Protein AF-A0A135L4U4-F1 (afdb_monomer)

Secondary structure (DSSP, 8-state):
-HHHHHHHHHHHHHHHHHHHHHHHT--EEETTTTEEESS-SSBGGGS-S-EEEEEEESSS-S----B--HHHHHHHHHHHHHS-EEEETTT-GGG-PPEEEEEEEEE-TT-TTT-EEEEEEEEESTT--EEEEEEEEEETTEEEEEEEEEEPPHHHHHHHHHHHHHTT--

Organism: NCBI:txid1413211

Solvent-accessible surface area (backbone atoms only — not comparable to full-atom values): 9550 Å² total; per-residue (Å²): 111,66,70,62,54,53,52,52,53,50,52,55,48,50,51,52,52,50,50,50,54,53,60,71,58,51,38,3,42,30,78,64,75,75,39,81,31,85,64,39,90,45,49,32,80,58,69,44,94,41,50,29,33,29,64,44,49,73,88,55,89,86,80,52,64,74,43,75,46,62,66,59,56,49,47,52,29,52,43,53,70,72,22,53,76,78,42,45,52,89,84,38,62,92,74,70,62,73,58,51,28,37,37,42,32,34,20,20,62,90,38,80,92,68,47,40,83,73,38,44,44,31,34,40,60,99,79,53,54,34,32,39,36,56,49,53,44,78,56,96,87,42,82,46,78,45,39,36,33,28,29,49,39,73,69,52,46,48,52,52,50,54,62,55,53,56,74,73,74,121

Sequence (170 aa):
MFKKFIMLLLIVLVIFIGKEIYNYKTYFFNPFLFEQDHVTYLPYTAYKKTMGYTLTDYITPDDSEILTNRNEIKLMYKELKKGEVLGNSLDNPSLLAKPKGYITIYSDIDNKKGMSIVSRIMWYGENYDYVKVSGEFERKGEKISGYLYIRMTPEIKEFFSLKFNQNYKE

Radius of gyration: 20.81 Å; Cα contacts (8 Å, |Δi|>4): 272; chains: 1; bounding box: 36×43×75 Å

Mean predicted aligned error: 12.4 Å

pLDDT: mean 70.84, std 13.33, range [40.03, 91.44]

Structure (mmCIF, N/CA/C/O backbone):
data_AF-A0A135L4U4-F1
#
_entry.id   AF-A0A135L4U4-F1
#
loop_
_atom_site.group_PDB
_atom_site.id
_atom_site.type_symbol
_atom_site.label_atom_id
_atom_site.label_alt_id
_atom_site.label_comp_id
_atom_site.label_asym_id
_atom_site.label_entity_id
_atom_site.label_seq_id
_atom_site.pdbx_PDB_ins_code
_atom_site.Cartn_x
_atom_site.Cartn_y
_atom_site.Cartn_z
_atom_site.occupancy
_atom_site.B_iso_or_equiv
_atom_site.auth_seq_id
_atom_site.auth_comp_id
_atom_site.auth_asym_id
_atom_site.auth_atom_id
_atom_site.pdbx_PDB_model_num
ATOM 1 N N . MET A 1 1 ? -13.700 22.425 52.397 1.00 69.06 1 MET A N 1
ATOM 2 C CA . MET A 1 1 ? -12.538 22.241 51.493 1.00 69.06 1 MET A CA 1
ATOM 3 C C . MET A 1 1 ? -12.588 20.930 50.713 1.00 69.06 1 MET A C 1
ATOM 5 O O . MET A 1 1 ? -12.453 20.978 49.500 1.00 69.06 1 MET A O 1
ATOM 9 N N . PHE A 1 2 ? -12.883 19.797 51.356 1.00 77.56 2 PHE A N 1
ATOM 10 C CA . PHE A 1 2 ? -12.913 18.464 50.731 1.00 77.56 2 PHE A CA 1
ATOM 11 C C . PHE A 1 2 ? -13.748 18.355 49.435 1.00 77.56 2 PHE A C 1
ATOM 13 O O . PHE A 1 2 ? -13.251 17.877 48.422 1.00 77.56 2 PHE A O 1
ATOM 20 N N . LYS A 1 3 ? -14.972 18.908 49.406 1.00 77.06 3 LYS A N 1
ATOM 21 C CA . LYS A 1 3 ? -15.830 18.911 48.200 1.00 77.06 3 LYS A CA 1
ATOM 22 C C . LYS A 1 3 ? -15.209 19.637 46.995 1.00 77.06 3 LYS A C 1
ATOM 24 O O . LYS A 1 3 ? -15.362 19.183 45.869 1.00 77.06 3 LYS A O 1
ATOM 29 N N . LYS A 1 4 ? -14.487 20.742 47.226 1.00 81.88 4 LYS A N 1
ATOM 30 C CA . LYS A 1 4 ? -13.808 21.495 46.155 1.00 81.88 4 LYS A CA 1
ATOM 31 C C . LYS A 1 4 ? -12.607 20.720 45.606 1.00 81.88 4 LYS A C 1
ATOM 33 O O . LYS A 1 4 ? -12.364 20.752 44.408 1.00 81.88 4 LYS A O 1
ATOM 38 N N . PHE A 1 5 ? -11.905 19.992 46.475 1.00 89.06 5 PHE A N 1
ATOM 39 C CA . PHE A 1 5 ? -10.770 19.156 46.091 1.00 89.06 5 PHE A CA 1
ATOM 40 C C . PHE A 1 5 ? -11.211 17.947 45.253 1.00 89.06 5 PHE A C 1
ATOM 42 O O . PHE A 1 5 ? -10.630 17.682 44.207 1.00 89.06 5 PHE A O 1
ATOM 49 N N . ILE A 1 6 ? -12.302 17.280 45.649 1.00 88.50 6 ILE A N 1
ATOM 50 C CA . ILE A 1 6 ? -12.902 16.180 44.874 1.00 88.50 6 ILE A CA 1
ATOM 51 C C . ILE A 1 6 ? -13.353 16.657 43.489 1.00 88.50 6 ILE A C 1
ATOM 53 O O . ILE A 1 6 ? -13.099 15.986 42.494 1.00 88.50 6 ILE A O 1
ATOM 57 N N . MET A 1 7 ? -13.985 17.832 43.412 1.00 91.31 7 MET A N 1
ATOM 58 C CA . MET A 1 7 ? -14.436 18.399 42.140 1.00 91.31 7 MET A CA 1
ATOM 59 C C . MET A 1 7 ? -13.263 18.712 41.199 1.00 91.31 7 MET A C 1
ATOM 61 O O . MET A 1 7 ? -13.336 18.412 40.012 1.00 91.31 7 MET A O 1
ATOM 65 N N . LEU A 1 8 ? -12.163 19.259 41.728 1.00 90.75 8 LEU A N 1
ATOM 66 C CA . LEU A 1 8 ? -10.943 19.509 40.954 1.00 90.75 8 LEU A CA 1
ATOM 67 C C . LEU A 1 8 ? -10.340 18.201 40.417 1.00 90.75 8 LEU A C 1
ATOM 69 O O . LEU A 1 8 ? -9.960 18.124 39.251 1.00 90.75 8 LEU A O 1
ATOM 73 N N . LEU A 1 9 ? -10.292 17.165 41.256 1.00 89.25 9 LEU A N 1
ATOM 74 C CA . LEU A 1 9 ? -9.720 15.867 40.904 1.00 89.25 9 LEU A CA 1
ATOM 75 C C . LEU A 1 9 ? -10.536 15.170 39.803 1.00 89.25 9 LEU A C 1
ATOM 77 O O . LEU A 1 9 ? -9.957 14.618 38.872 1.00 89.25 9 LEU A O 1
ATOM 81 N N . LEU A 1 10 ? -11.867 15.291 39.846 1.00 89.75 10 LEU A N 1
ATOM 82 C CA . LEU A 1 10 ? -12.771 14.842 38.780 1.00 89.75 10 LEU A CA 1
ATOM 83 C C . LEU A 1 10 ? -12.518 15.560 37.449 1.00 89.75 10 LEU A C 1
ATOM 85 O O . LEU A 1 10 ? -12.466 14.905 36.413 1.00 89.75 10 LEU A O 1
ATOM 89 N N . ILE A 1 11 ? -12.322 16.882 37.464 1.00 91.44 11 ILE A N 1
ATOM 90 C CA . ILE A 1 11 ? -12.038 17.657 36.243 1.00 91.44 11 ILE A CA 1
ATOM 91 C C . ILE A 1 11 ? -10.721 17.199 35.608 1.00 91.44 11 ILE A C 1
ATOM 93 O O . ILE A 1 11 ? -10.670 16.961 34.402 1.00 91.44 11 ILE A O 1
ATOM 97 N N . VAL A 1 12 ? -9.669 17.020 36.413 1.00 89.00 12 VAL A N 1
ATOM 98 C CA . VAL A 1 12 ? -8.373 16.520 35.926 1.00 89.00 12 VAL A CA 1
ATOM 99 C C . VAL A 1 12 ? -8.514 15.114 35.343 1.00 89.00 12 VAL A C 1
ATOM 101 O O . VAL A 1 12 ? -7.970 14.850 34.272 1.00 89.00 12 VAL A O 1
ATOM 104 N N . LEU A 1 13 ? -9.289 14.239 35.992 1.00 90.12 13 LEU A N 1
ATOM 105 C CA . LEU A 1 13 ? -9.548 12.883 35.506 1.00 90.12 13 LEU A CA 1
ATOM 106 C C . LEU A 1 13 ? -10.280 12.893 34.156 1.00 90.12 13 LEU A C 1
ATOM 108 O O . LEU A 1 13 ? -9.895 12.165 33.249 1.00 90.12 13 LEU A O 1
ATOM 112 N N . VAL A 1 14 ? -11.294 13.751 33.994 1.00 88.56 14 VAL A N 1
ATOM 113 C CA . VAL A 1 14 ? -12.042 13.904 32.733 1.00 88.56 14 VAL A CA 1
ATOM 114 C C . VAL A 1 14 ? -11.150 14.446 31.618 1.00 88.56 14 VAL A C 1
ATOM 116 O O . VAL A 1 14 ? -11.250 13.976 30.490 1.00 88.56 14 VAL A O 1
ATOM 119 N N . ILE A 1 15 ? -10.247 15.386 31.914 1.00 87.94 15 ILE A N 1
ATOM 120 C CA . ILE A 1 15 ? -9.279 15.893 30.929 1.00 87.94 15 ILE A CA 1
ATOM 121 C C . ILE A 1 15 ? -8.294 14.790 30.527 1.00 87.94 15 ILE A C 1
ATOM 123 O O . ILE A 1 15 ? -8.016 14.632 29.340 1.00 87.94 15 ILE A O 1
ATOM 127 N N . PHE A 1 16 ? -7.794 14.007 31.486 1.00 82.88 16 PHE A N 1
ATOM 128 C CA . PHE A 1 16 ? -6.886 12.893 31.207 1.00 82.88 16 PHE A CA 1
ATOM 129 C C . PHE A 1 16 ? -7.568 11.801 30.383 1.00 82.88 16 PHE A C 1
ATOM 131 O O . PHE A 1 16 ? -7.058 11.430 29.334 1.00 82.88 16 PHE A O 1
ATOM 138 N N . ILE A 1 17 ? -8.752 11.347 30.799 1.00 78.56 17 ILE A N 1
ATOM 139 C CA . ILE A 1 17 ? -9.539 10.342 30.077 1.00 78.56 17 ILE A CA 1
ATOM 140 C C . ILE A 1 17 ? -9.951 10.875 28.701 1.00 78.56 17 ILE A C 1
ATOM 142 O O . ILE A 1 17 ? -9.843 10.161 27.714 1.00 78.56 17 ILE A O 1
ATOM 146 N N . GLY A 1 18 ? -10.369 12.138 28.601 1.00 69.94 18 GLY A N 1
ATOM 147 C CA . GLY A 1 18 ? -10.715 12.775 27.331 1.00 69.94 18 GLY A CA 1
ATOM 148 C C . GLY A 1 18 ? -9.526 12.865 26.373 1.00 69.94 18 GLY A C 1
ATOM 149 O O . GLY A 1 18 ? -9.679 12.585 25.186 1.00 69.94 18 GLY A O 1
ATOM 150 N N . LYS A 1 19 ? -8.333 13.191 26.886 1.00 70.38 19 LYS A N 1
ATOM 151 C CA . LYS A 1 19 ? -7.078 13.210 26.122 1.00 70.38 19 LYS A CA 1
ATOM 152 C C . LYS A 1 19 ? -6.665 11.806 25.682 1.00 70.38 19 LYS A C 1
ATOM 154 O O . LYS A 1 19 ? -6.305 11.629 24.523 1.00 70.38 19 LYS A O 1
ATOM 159 N N . GLU A 1 20 ? -6.754 10.818 26.569 1.00 62.97 20 GLU A N 1
ATOM 160 C CA . GLU A 1 20 ? -6.472 9.418 26.244 1.00 62.97 20 GLU A CA 1
ATOM 161 C C . GLU A 1 20 ? -7.461 8.877 25.206 1.00 62.97 20 GLU A C 1
ATOM 163 O O . GLU A 1 20 ? -7.029 8.310 24.215 1.00 62.97 20 GLU A O 1
ATOM 168 N N . ILE A 1 21 ? -8.768 9.138 25.332 1.00 60.88 21 ILE A N 1
ATOM 169 C CA . ILE A 1 21 ? -9.783 8.747 24.333 1.00 60.88 21 ILE A CA 1
ATOM 170 C C . ILE A 1 21 ? -9.543 9.450 22.989 1.00 60.88 21 ILE A C 1
ATOM 172 O O . ILE A 1 21 ? -9.691 8.830 21.936 1.00 60.88 21 ILE A O 1
ATOM 176 N N . TYR A 1 22 ? -9.167 10.731 23.000 1.00 56.53 22 TYR A N 1
ATOM 177 C CA . TYR A 1 22 ? -8.832 11.478 21.785 1.00 56.53 22 TYR A CA 1
ATOM 178 C C . TYR A 1 22 ? -7.589 10.904 21.089 1.00 56.53 22 TYR A C 1
ATOM 180 O O . TYR A 1 22 ? -7.602 10.714 19.875 1.00 56.53 22 TYR A O 1
ATOM 188 N N . ASN A 1 23 ? -6.556 10.553 21.857 1.00 54.28 23 ASN A N 1
ATOM 189 C CA . ASN A 1 23 ? -5.354 9.897 21.344 1.00 54.28 23 ASN A CA 1
ATOM 190 C C . ASN A 1 23 ? -5.621 8.439 20.924 1.00 54.28 23 ASN A C 1
ATOM 192 O O . ASN A 1 23 ? -5.031 7.963 19.961 1.00 54.28 23 ASN A O 1
ATOM 196 N N . TYR A 1 24 ? -6.541 7.725 21.574 1.00 50.50 24 TYR A N 1
ATOM 197 C CA . TYR A 1 24 ? -6.947 6.373 21.169 1.00 50.50 24 TYR A CA 1
ATOM 198 C C . TYR A 1 24 ? -7.754 6.394 19.861 1.00 50.50 24 TYR A C 1
ATOM 200 O O . TYR A 1 24 ? -7.691 5.461 19.066 1.00 50.50 24 TYR A O 1
ATOM 208 N N . LYS A 1 25 ? -8.447 7.507 19.580 1.00 45.50 25 LYS A N 1
ATOM 209 C CA . LYS A 1 25 ? -9.005 7.840 18.261 1.00 45.50 25 LYS A CA 1
ATOM 210 C C . LYS A 1 25 ? -7.977 8.511 17.347 1.00 45.50 25 LYS A C 1
ATOM 212 O O . LYS A 1 25 ? -8.328 9.406 16.574 1.00 45.50 25 LYS A O 1
ATOM 217 N N . THR A 1 26 ? -6.715 8.086 17.390 1.00 48.12 26 THR A N 1
ATOM 218 C CA . THR A 1 26 ? -5.812 8.386 16.278 1.00 48.12 26 THR A CA 1
ATOM 219 C C . THR A 1 26 ? -6.398 7.667 15.069 1.00 48.12 26 THR A C 1
ATOM 221 O O . THR A 1 26 ? -6.288 6.459 14.942 1.00 48.12 26 THR A O 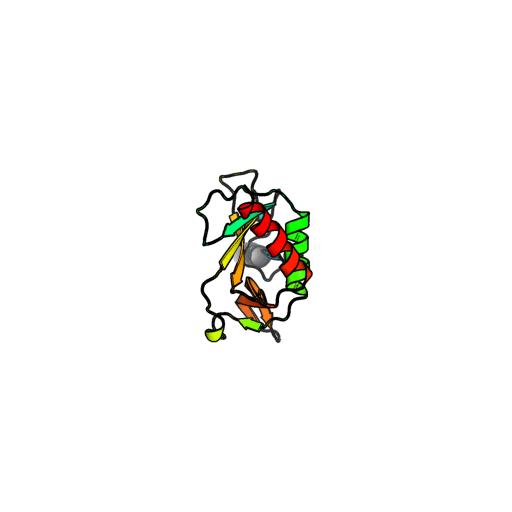1
ATOM 224 N N . TYR A 1 27 ? -7.157 8.380 14.238 1.00 48.78 27 TYR A N 1
ATOM 225 C CA . TYR A 1 27 ? -7.549 7.863 12.937 1.00 48.78 27 TYR A CA 1
ATOM 226 C C . TYR A 1 27 ? -6.263 7.669 12.162 1.00 48.78 27 TYR A C 1
ATOM 228 O O . TYR A 1 27 ? -5.400 8.547 12.152 1.00 48.78 27 TYR A O 1
ATOM 236 N N . PHE A 1 28 ? -6.144 6.529 11.528 1.00 54.91 28 PHE A N 1
ATOM 237 C CA . PHE A 1 28 ? -5.036 6.134 10.712 1.00 54.91 28 PHE A CA 1
ATOM 238 C C . PHE A 1 28 ? -5.479 6.080 9.248 1.00 54.91 28 PHE A C 1
ATOM 240 O O . PHE A 1 28 ? -6.661 5.942 8.931 1.00 54.91 28 PHE A O 1
ATOM 247 N N . PHE A 1 29 ? -4.550 6.299 8.327 1.00 51.88 29 PHE A N 1
ATOM 248 C CA . PHE A 1 29 ? -4.856 6.281 6.903 1.00 51.88 29 PHE A CA 1
ATOM 249 C C . PHE A 1 29 ? -4.974 4.844 6.409 1.00 51.88 29 PHE A C 1
ATOM 251 O O . PHE A 1 29 ? -3.970 4.128 6.411 1.00 51.88 29 PHE A O 1
ATOM 258 N N . ASN A 1 30 ? -6.163 4.414 5.981 1.00 60.59 30 ASN A N 1
ATOM 259 C CA . ASN A 1 30 ? -6.307 3.132 5.301 1.00 60.59 30 ASN A CA 1
ATOM 260 C C . ASN A 1 30 ? -5.906 3.300 3.832 1.00 60.59 30 ASN A C 1
ATOM 262 O O . ASN A 1 30 ? -6.657 3.908 3.064 1.00 60.59 30 ASN A O 1
ATOM 266 N N . PRO A 1 31 ? -4.756 2.754 3.407 1.00 55.81 31 PRO A N 1
ATOM 267 C CA . PRO A 1 31 ? -4.291 2.940 2.046 1.00 55.81 31 PRO A CA 1
ATOM 268 C C . PRO A 1 31 ? -5.177 2.226 1.015 1.00 55.81 31 PRO A C 1
ATOM 270 O O . PRO A 1 31 ? -5.247 2.665 -0.128 1.00 55.81 31 PRO A O 1
ATOM 273 N N . PHE A 1 32 ? -5.921 1.192 1.421 1.00 58.38 32 PHE A N 1
ATOM 274 C CA . PHE A 1 32 ? -6.853 0.472 0.554 1.00 58.38 32 PHE A CA 1
ATOM 275 C C . PHE A 1 32 ? -8.171 1.216 0.321 1.00 58.38 32 PHE A C 1
ATOM 277 O O . PHE A 1 32 ? -8.735 1.138 -0.770 1.00 58.38 32 PHE A O 1
ATOM 284 N N . LEU A 1 33 ? -8.673 1.923 1.338 1.00 56.62 33 LEU A N 1
ATOM 285 C CA . LEU A 1 33 ? -9.940 2.666 1.270 1.00 56.62 33 LEU A CA 1
ATOM 286 C C . LEU A 1 33 ? -9.752 4.155 0.956 1.00 56.62 33 LEU A C 1
ATOM 288 O O . LEU A 1 33 ? -10.688 4.810 0.518 1.00 56.62 33 LEU A O 1
ATOM 292 N N . PHE A 1 34 ? -8.543 4.686 1.140 1.00 55.44 34 PHE A N 1
ATOM 293 C CA . PHE A 1 34 ? -8.243 6.120 1.119 1.00 55.44 34 PHE A CA 1
ATOM 294 C C . PHE A 1 34 ? -9.070 6.955 2.103 1.00 55.44 34 PHE A C 1
ATOM 296 O O . PHE A 1 34 ? -9.336 8.136 1.863 1.00 55.44 34 PHE A O 1
ATOM 303 N N . GLU A 1 35 ? -9.451 6.350 3.220 1.00 59.28 35 GLU A N 1
ATOM 304 C CA . GLU A 1 35 ? -10.314 6.940 4.237 1.00 59.28 35 GLU A CA 1
ATOM 305 C C . GLU A 1 35 ? -9.639 6.906 5.612 1.00 59.28 35 GLU A C 1
ATOM 307 O O . GLU A 1 35 ? -8.596 6.272 5.811 1.00 59.28 35 GLU A O 1
ATOM 312 N N . GLN A 1 36 ? -10.235 7.641 6.553 1.00 53.53 36 GLN A N 1
ATOM 313 C CA . GLN A 1 36 ? -9.922 7.505 7.971 1.00 53.53 36 GLN A CA 1
ATOM 314 C C . GLN A 1 36 ? -10.369 6.129 8.451 1.00 53.53 36 GLN A C 1
ATOM 316 O O . GLN A 1 36 ? -11.524 5.757 8.274 1.00 53.53 36 GLN A O 1
ATOM 321 N N . ASP A 1 37 ? -9.465 5.410 9.097 1.00 55.12 37 ASP A N 1
ATOM 322 C CA . ASP A 1 37 ? -9.734 4.105 9.687 1.00 55.12 37 ASP A CA 1
ATOM 323 C C . ASP A 1 37 ? -9.072 4.019 11.065 1.00 55.12 37 ASP A C 1
ATOM 325 O O . ASP A 1 37 ? -8.190 4.801 11.391 1.00 55.12 37 ASP A O 1
ATOM 329 N N . HIS A 1 38 ? -9.487 3.092 11.910 1.00 54.00 38 HIS A N 1
ATOM 330 C CA . HIS A 1 38 ? -8.903 2.875 13.237 1.00 54.00 38 HIS A CA 1
ATOM 331 C C . HIS A 1 38 ? -7.875 1.740 13.252 1.00 54.00 38 HIS A C 1
ATOM 333 O O . HIS A 1 38 ? -7.445 1.308 14.323 1.00 54.00 38 HIS A O 1
ATOM 339 N N . VAL A 1 39 ? -7.549 1.204 12.074 1.00 53.19 39 VAL A N 1
ATOM 340 C CA . VAL A 1 39 ? -6.837 -0.068 11.938 1.00 53.19 39 VAL A CA 1
ATOM 341 C C . VAL A 1 39 ? -5.414 0.091 11.419 1.00 53.19 39 VAL A C 1
ATOM 343 O O . VAL A 1 39 ? -4.617 -0.789 11.657 1.00 53.19 39 VAL A O 1
ATOM 346 N N . THR A 1 40 ? -5.023 1.164 10.736 1.00 52.38 40 THR A N 1
ATOM 347 C CA . THR A 1 40 ? -3.629 1.257 10.252 1.00 52.38 40 THR A CA 1
ATOM 348 C C . THR A 1 40 ? -2.691 1.883 11.291 1.00 52.38 40 THR A C 1
ATOM 350 O O . THR A 1 40 ? -3.141 2.321 12.333 1.00 52.38 40 THR A O 1
ATOM 353 N N . TYR A 1 41 ? -1.372 1.901 11.069 1.00 50.94 41 TYR A N 1
ATOM 354 C CA . TYR A 1 41 ? -0.396 2.488 12.013 1.00 50.94 41 TYR A CA 1
ATOM 355 C C . TYR A 1 41 ? 0.017 3.923 11.642 1.00 50.94 41 TYR A C 1
ATOM 357 O O . TYR A 1 41 ? 0.757 4.585 12.370 1.00 50.94 41 TYR A O 1
ATOM 365 N N . LEU A 1 42 ? -0.430 4.410 10.481 1.00 54.72 42 LEU A N 1
ATOM 366 C CA . LEU A 1 42 ? -0.049 5.715 9.952 1.00 54.72 42 LEU A CA 1
ATOM 367 C C . LEU A 1 42 ? -1.069 6.751 10.381 1.00 54.72 42 LEU A C 1
ATOM 369 O O . LEU A 1 42 ? -2.187 6.696 9.868 1.00 54.72 42 LEU A O 1
ATOM 373 N N . PRO A 1 43 ? -0.741 7.682 11.293 1.00 52.72 43 PRO A N 1
ATOM 374 C CA . PRO A 1 43 ? -1.711 8.670 11.733 1.00 52.72 43 PRO A CA 1
ATOM 375 C C . PRO A 1 43 ? -2.258 9.395 10.503 1.00 52.72 43 PRO A C 1
ATOM 377 O O . PRO A 1 43 ? -1.512 9.755 9.598 1.00 52.72 43 PRO A O 1
ATOM 380 N N . TYR A 1 44 ? -3.568 9.609 10.435 1.00 51.53 44 TYR A N 1
ATOM 381 C CA . TYR A 1 44 ? -4.243 10.216 9.285 1.00 51.53 44 TYR A CA 1
ATOM 382 C C . TYR A 1 44 ? -3.695 11.614 8.972 1.00 51.53 44 TYR A C 1
ATOM 384 O O . TYR A 1 44 ? -3.764 12.097 7.846 1.00 51.53 44 TYR A O 1
ATOM 392 N N . THR A 1 45 ? -3.085 12.267 9.961 1.00 53.66 45 THR A N 1
ATOM 393 C CA . THR A 1 45 ? -2.327 13.506 9.779 1.00 53.66 45 THR A CA 1
ATOM 394 C C . THR A 1 45 ? -1.113 13.361 8.857 1.00 53.66 45 THR A C 1
ATOM 396 O O . THR A 1 45 ? -0.752 14.355 8.233 1.00 53.66 45 THR A O 1
ATOM 399 N N . ALA A 1 46 ? -0.527 12.166 8.726 1.00 50.19 46 ALA A N 1
ATOM 400 C CA . ALA A 1 46 ? 0.512 11.839 7.748 1.00 50.19 46 ALA A CA 1
ATOM 401 C C . ALA A 1 46 ? -0.051 11.707 6.322 1.00 50.19 46 ALA A C 1
ATOM 403 O O . ALA A 1 46 ? 0.665 11.963 5.357 1.00 50.19 46 ALA A O 1
ATOM 404 N N . TYR A 1 47 ? -1.342 11.387 6.169 1.00 55.22 47 TYR A N 1
ATOM 405 C CA . TYR A 1 47 ? -2.069 11.468 4.898 1.00 55.22 47 TYR A CA 1
ATOM 406 C C . TYR A 1 47 ? -2.588 12.889 4.657 1.00 55.22 47 TYR A C 1
ATOM 408 O O . TYR A 1 47 ? -3.787 13.156 4.555 1.00 55.22 47 TYR A O 1
ATOM 416 N N . LYS A 1 48 ? -1.675 13.855 4.591 1.00 53.19 48 LYS A N 1
ATOM 417 C CA . LYS A 1 48 ? -2.032 15.226 4.236 1.00 53.19 48 LYS A CA 1
ATOM 418 C C . LYS A 1 48 ? -1.236 15.661 3.014 1.00 53.19 48 LYS A C 1
ATOM 420 O O . LYS A 1 48 ? -0.018 15.581 3.007 1.00 53.19 48 LYS A O 1
ATOM 425 N N . LYS A 1 49 ? -1.980 16.192 2.035 1.00 65.81 49 LYS A N 1
ATOM 426 C CA . LYS A 1 49 ? -1.552 16.942 0.840 1.00 65.81 49 LYS A CA 1
ATOM 427 C C . LYS A 1 49 ? -1.376 16.113 -0.427 1.00 65.81 49 LYS A C 1
ATOM 429 O O . LYS A 1 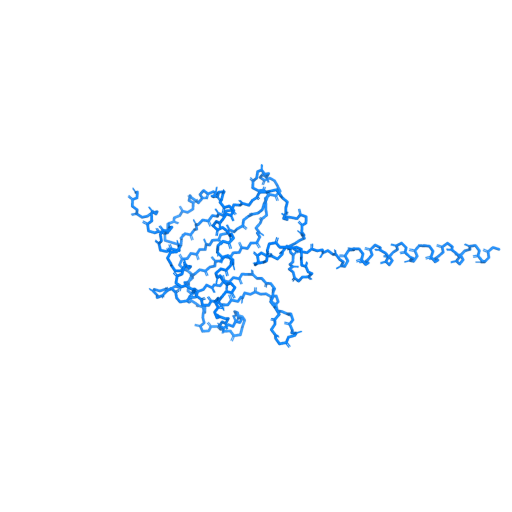49 ? -2.328 16.021 -1.199 1.00 65.81 49 LYS A O 1
ATOM 434 N N . THR A 1 50 ? -0.216 15.518 -0.653 1.00 71.94 50 THR A N 1
ATOM 435 C CA . THR A 1 50 ? 0.147 14.941 -1.954 1.00 71.94 50 THR A CA 1
ATOM 436 C C . THR A 1 50 ? 0.765 13.565 -1.786 1.00 71.94 50 THR A C 1
ATOM 438 O O . THR A 1 50 ? 1.509 13.308 -0.840 1.00 71.94 50 THR A O 1
ATOM 441 N N . MET A 1 51 ? 0.407 12.658 -2.692 1.00 77.44 51 MET A N 1
ATOM 442 C CA . MET A 1 51 ? 0.972 11.317 -2.745 1.00 77.44 51 MET A CA 1
ATOM 443 C C . MET A 1 51 ? 1.747 11.137 -4.031 1.00 77.44 51 MET A C 1
ATOM 445 O O . MET A 1 51 ? 1.317 11.588 -5.094 1.00 77.44 51 MET A O 1
ATOM 449 N N . GLY A 1 52 ? 2.839 10.402 -3.916 1.00 81.62 52 GLY A N 1
ATOM 450 C CA . GLY A 1 52 ? 3.602 9.917 -5.046 1.00 81.62 52 GLY A CA 1
ATOM 451 C C . GLY A 1 52 ? 4.067 8.501 -4.779 1.00 81.62 52 GLY A C 1
ATOM 452 O O . GLY A 1 52 ? 3.895 7.971 -3.677 1.00 81.62 52 GLY A O 1
ATOM 453 N N . TYR A 1 53 ? 4.642 7.880 -5.791 1.00 83.75 53 TYR A N 1
ATOM 454 C CA . TYR A 1 53 ? 5.246 6.572 -5.644 1.00 83.75 53 TYR A CA 1
ATOM 455 C C . TYR A 1 53 ? 6.538 6.484 -6.444 1.00 83.75 53 TYR A C 1
ATOM 457 O O . TYR A 1 53 ? 6.700 7.176 -7.446 1.00 83.75 53 TYR A O 1
ATOM 465 N N . THR A 1 54 ? 7.449 5.633 -5.991 1.00 85.00 54 THR A N 1
ATOM 466 C CA . THR A 1 54 ? 8.625 5.225 -6.762 1.00 85.00 54 THR A CA 1
ATOM 467 C C . THR A 1 54 ? 8.458 3.788 -7.225 1.00 85.00 54 THR A C 1
ATOM 469 O O . THR A 1 54 ? 7.799 2.981 -6.561 1.00 85.00 54 THR A O 1
ATOM 472 N N . LEU A 1 55 ? 9.050 3.477 -8.374 1.00 80.31 55 LEU A N 1
ATOM 473 C CA . LEU A 1 55 ? 9.189 2.128 -8.912 1.00 80.31 55 LEU A CA 1
ATOM 474 C C . LEU A 1 55 ? 10.666 1.758 -8.823 1.00 80.31 55 LEU A C 1
ATOM 476 O O . LEU A 1 55 ? 11.492 2.424 -9.441 1.00 80.31 55 LEU A O 1
ATOM 480 N N . THR A 1 56 ? 10.993 0.706 -8.080 1.00 78.00 56 THR A N 1
ATOM 481 C CA . THR A 1 56 ? 12.371 0.217 -7.972 1.00 78.00 56 THR A CA 1
ATOM 482 C C . THR A 1 56 ? 12.419 -1.242 -8.397 1.00 78.00 56 THR A C 1
ATOM 484 O O . THR A 1 56 ? 11.775 -2.092 -7.779 1.00 78.00 56 THR A O 1
ATOM 487 N N . ASP A 1 57 ? 13.181 -1.539 -9.447 1.00 71.31 57 ASP A N 1
ATOM 488 C CA . ASP A 1 57 ? 13.550 -2.903 -9.831 1.00 71.31 57 ASP A CA 1
ATOM 489 C C . ASP A 1 57 ? 14.854 -3.284 -9.106 1.00 71.31 57 ASP A C 1
ATOM 491 O O . ASP A 1 57 ? 15.738 -2.451 -8.940 1.00 71.31 57 ASP A O 1
ATOM 495 N N . TYR A 1 58 ? 14.995 -4.527 -8.640 1.00 68.81 58 TYR A N 1
ATOM 496 C CA . TYR A 1 58 ? 16.258 -4.998 -8.054 1.00 68.81 58 TYR A CA 1
ATOM 497 C C . TYR A 1 58 ? 17.358 -5.247 -9.099 1.00 68.81 58 TYR A C 1
ATOM 499 O O . TYR A 1 58 ? 18.495 -5.530 -8.713 1.00 68.81 58 TYR A O 1
ATOM 507 N N . ILE A 1 59 ? 17.030 -5.206 -10.394 1.00 62.78 59 ILE A N 1
ATOM 508 C CA . ILE A 1 59 ? 17.968 -5.414 -11.505 1.00 62.78 59 ILE A CA 1
ATOM 509 C C . ILE A 1 59 ? 18.693 -4.108 -11.882 1.00 62.78 59 ILE A C 1
ATOM 511 O O . ILE A 1 59 ? 19.873 -4.160 -12.230 1.00 62.78 59 ILE A O 1
ATOM 515 N N . THR A 1 60 ? 18.039 -2.948 -11.766 1.00 55.56 60 THR A N 1
ATOM 516 C CA . THR A 1 60 ? 18.578 -1.629 -12.152 1.00 55.56 60 THR A CA 1
ATOM 517 C C . THR A 1 60 ? 18.708 -0.688 -10.942 1.00 55.56 60 THR A C 1
ATOM 519 O O . THR A 1 60 ? 17.768 -0.575 -10.159 1.00 55.56 60 THR A O 1
ATOM 522 N N . PRO A 1 61 ? 19.851 0.001 -10.744 1.00 48.81 61 PRO A N 1
ATOM 523 C CA . PRO A 1 61 ? 20.040 0.865 -9.582 1.00 48.81 61 PRO A CA 1
ATOM 524 C C . PRO A 1 61 ? 19.292 2.211 -9.686 1.00 48.81 61 PRO A C 1
ATOM 526 O O . PRO A 1 61 ? 19.539 3.000 -10.588 1.00 48.81 61 PRO A O 1
ATOM 529 N N . ASP A 1 62 ? 18.395 2.431 -8.721 1.00 52.75 62 ASP A N 1
ATOM 530 C CA . ASP A 1 62 ? 18.111 3.629 -7.898 1.00 52.75 62 ASP A CA 1
ATOM 531 C C . ASP A 1 62 ? 18.021 5.068 -8.462 1.00 52.75 62 ASP A C 1
ATOM 533 O O . ASP A 1 62 ? 18.054 6.010 -7.673 1.00 52.75 62 ASP A O 1
ATOM 537 N N . ASP A 1 63 ? 17.743 5.276 -9.750 1.00 48.78 63 ASP A N 1
ATOM 538 C CA . ASP A 1 63 ? 17.161 6.554 -10.217 1.00 48.78 63 ASP A CA 1
ATOM 539 C C . ASP A 1 63 ? 15.627 6.466 -10.290 1.00 48.78 63 ASP A C 1
ATOM 541 O O . ASP A 1 63 ? 15.001 6.619 -11.338 1.00 48.78 63 ASP A O 1
ATOM 545 N N . SER A 1 64 ? 14.977 6.176 -9.157 1.00 63.25 64 SER A N 1
ATOM 546 C CA . SER A 1 64 ? 13.513 6.170 -9.105 1.00 63.25 64 SER A CA 1
ATOM 547 C C . SER A 1 64 ? 12.982 7.583 -8.838 1.00 63.25 64 SER A C 1
ATOM 549 O O . SER A 1 64 ? 12.968 8.044 -7.692 1.00 63.25 64 SER A O 1
ATOM 551 N N . GLU A 1 65 ? 12.533 8.277 -9.885 1.00 69.44 65 GLU A N 1
ATOM 552 C CA . GLU A 1 65 ? 11.791 9.534 -9.744 1.00 69.44 65 GLU A CA 1
ATOM 553 C C . GLU A 1 65 ? 10.478 9.298 -8.972 1.00 69.44 65 GLU A C 1
ATOM 555 O O . GLU A 1 65 ? 9.810 8.270 -9.125 1.00 69.44 65 GLU A O 1
ATOM 560 N N . ILE A 1 66 ? 10.092 10.253 -8.118 1.00 72.75 66 ILE A N 1
ATOM 561 C CA . ILE A 1 66 ? 8.789 10.217 -7.446 1.00 72.75 66 ILE A CA 1
ATOM 562 C C . ILE A 1 66 ? 7.716 10.612 -8.462 1.00 72.75 66 ILE A C 1
ATOM 564 O O . ILE A 1 66 ? 7.561 11.785 -8.798 1.00 72.75 66 ILE A O 1
ATOM 568 N N . LEU A 1 67 ? 6.920 9.635 -8.892 1.00 79.38 67 LEU A N 1
ATOM 569 C CA . LEU A 1 67 ? 5.796 9.848 -9.794 1.00 79.38 67 LEU A CA 1
ATOM 570 C C . LEU A 1 67 ? 4.563 10.304 -9.012 1.00 79.38 67 LEU A C 1
ATOM 572 O O . LEU A 1 67 ? 4.075 9.624 -8.104 1.00 79.38 67 LEU A O 1
ATOM 576 N N . THR A 1 68 ? 4.019 11.458 -9.383 1.00 77.19 68 THR A N 1
ATOM 577 C CA . THR A 1 68 ? 2.905 12.110 -8.682 1.00 77.19 68 THR A CA 1
ATOM 578 C C . THR A 1 68 ? 1.557 11.777 -9.323 1.00 77.19 68 THR A C 1
ATOM 580 O O . THR A 1 68 ? 0.855 12.635 -9.851 1.00 77.19 68 THR A O 1
ATOM 583 N N . ASN A 1 69 ? 1.152 10.503 -9.280 1.00 78.25 69 ASN A N 1
ATOM 584 C CA . ASN A 1 69 ? -0.093 10.058 -9.916 1.00 78.25 69 ASN A CA 1
ATOM 585 C C . ASN A 1 69 ? -1.067 9.387 -8.939 1.00 78.25 69 ASN A C 1
ATOM 587 O O . ASN A 1 69 ? -1.086 8.170 -8.745 1.00 78.25 69 ASN A O 1
ATOM 591 N N . ARG A 1 70 ? -1.952 10.198 -8.348 1.00 77.12 70 ARG A N 1
ATOM 592 C CA . ARG A 1 70 ? -2.965 9.736 -7.383 1.00 77.12 70 ARG A CA 1
ATOM 593 C C . ARG A 1 70 ? -3.907 8.669 -7.952 1.00 77.12 70 ARG A C 1
ATOM 595 O O . ARG A 1 70 ? -4.370 7.822 -7.191 1.00 77.12 70 ARG A O 1
ATOM 602 N N . ASN A 1 71 ? -4.220 8.714 -9.247 1.00 82.31 71 ASN A N 1
ATOM 603 C CA . ASN A 1 71 ? -5.146 7.763 -9.865 1.00 82.31 71 ASN A CA 1
ATOM 604 C C . ASN A 1 71 ? -4.518 6.375 -9.998 1.00 82.31 71 ASN A C 1
ATOM 606 O O . ASN A 1 71 ? -5.191 5.389 -9.718 1.00 82.31 71 ASN A O 1
ATOM 610 N N . GLU A 1 72 ? -3.232 6.300 -10.335 1.00 84.25 72 GLU A N 1
ATOM 611 C CA . GLU A 1 72 ? -2.490 5.034 -10.364 1.00 84.25 72 GLU A CA 1
ATOM 612 C C . GLU A 1 72 ? -2.361 4.434 -8.962 1.00 84.25 72 GLU A C 1
ATOM 614 O O . GLU A 1 72 ? -2.624 3.250 -8.778 1.00 84.25 72 GLU A O 1
ATOM 619 N N . ILE A 1 73 ? -2.074 5.254 -7.945 1.00 82.69 73 ILE A N 1
ATOM 620 C CA . ILE A 1 73 ? -2.044 4.790 -6.547 1.00 82.69 73 ILE A CA 1
ATOM 621 C C . ILE A 1 73 ? -3.418 4.241 -6.133 1.00 82.69 73 ILE A C 1
ATOM 623 O O . ILE A 1 73 ? -3.508 3.163 -5.546 1.00 82.69 73 ILE A O 1
ATOM 627 N N . LYS A 1 74 ? -4.506 4.942 -6.481 1.00 81.00 74 LYS A N 1
ATOM 628 C CA . LYS A 1 74 ? -5.875 4.463 -6.233 1.00 81.00 74 LYS A CA 1
ATOM 629 C C . LYS A 1 74 ? -6.185 3.158 -6.952 1.00 81.00 74 LYS A C 1
ATOM 631 O O . LYS A 1 74 ? -6.793 2.276 -6.350 1.00 81.00 74 LYS A O 1
ATOM 636 N N . LEU A 1 75 ? -5.781 3.041 -8.215 1.00 83.69 75 LEU A N 1
ATOM 637 C CA . LEU A 1 75 ? -5.947 1.825 -9.000 1.00 83.69 75 LEU A CA 1
ATOM 638 C C . LEU A 1 75 ? -5.217 0.658 -8.334 1.00 83.69 75 LEU A C 1
ATOM 640 O O . LEU A 1 75 ? -5.845 -0.368 -8.089 1.00 83.69 75 LEU A O 1
ATOM 644 N N . MET A 1 76 ? -3.945 0.845 -7.961 1.00 84.44 76 MET A N 1
ATOM 645 C CA . MET A 1 76 ? -3.144 -0.190 -7.309 1.00 84.44 76 MET A CA 1
ATOM 646 C C . MET A 1 76 ? -3.868 -0.766 -6.092 1.00 84.44 76 MET A C 1
ATOM 648 O O . MET A 1 76 ? -4.126 -1.962 -6.0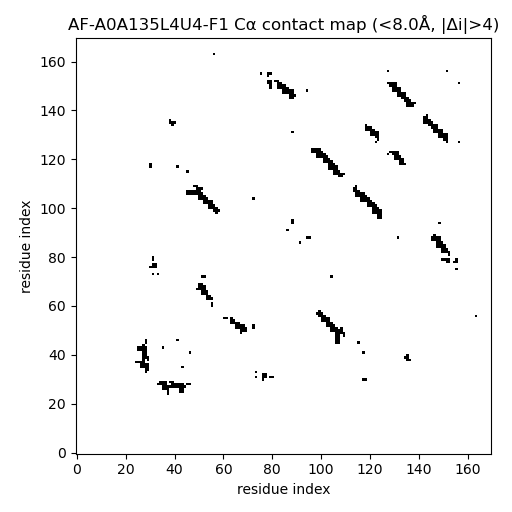15 1.00 84.44 76 MET A O 1
ATOM 652 N N . TYR A 1 77 ? -4.284 0.087 -5.163 1.00 80.69 77 TYR A N 1
ATOM 653 C CA . TYR A 1 77 ? -4.969 -0.380 -3.962 1.00 80.69 77 TYR A CA 1
ATOM 654 C C . TYR A 1 77 ? -6.355 -0.977 -4.217 1.00 80.69 77 TYR A C 1
ATOM 656 O O . TYR A 1 77 ? -6.716 -1.969 -3.577 1.00 80.69 77 TYR A O 1
ATOM 664 N N . LYS A 1 78 ? -7.126 -0.408 -5.153 1.00 82.44 78 LYS A N 1
ATOM 665 C CA . LYS A 1 78 ? -8.442 -0.938 -5.534 1.00 82.44 78 LYS A CA 1
ATOM 666 C C . LYS A 1 78 ? -8.326 -2.365 -6.059 1.00 82.44 78 LYS A C 1
ATOM 668 O O . LYS A 1 78 ? -9.125 -3.215 -5.679 1.00 82.44 78 LYS A O 1
ATOM 673 N N . GLU A 1 79 ? -7.352 -2.618 -6.922 1.00 84.12 79 GLU A N 1
ATOM 674 C CA . GLU A 1 79 ? -7.153 -3.937 -7.512 1.00 84.12 79 GLU A CA 1
ATOM 675 C C . GLU A 1 79 ? -6.525 -4.922 -6.518 1.00 84.12 79 GLU A C 1
ATOM 677 O O . GLU A 1 79 ? -6.975 -6.062 -6.428 1.00 84.12 79 GLU A O 1
ATOM 682 N N . LEU A 1 80 ? -5.591 -4.480 -5.667 1.00 81.44 80 LEU A N 1
ATOM 683 C CA . LEU A 1 80 ? -5.059 -5.315 -4.582 1.00 81.44 80 LEU A CA 1
ATOM 684 C C . LEU A 1 80 ? -6.151 -5.809 -3.625 1.00 81.44 80 LEU A C 1
ATOM 686 O O . LEU A 1 80 ? -6.087 -6.944 -3.164 1.00 81.44 80 LEU A O 1
ATOM 690 N N . LYS A 1 81 ? -7.191 -5.008 -3.368 1.00 75.62 81 LYS A N 1
ATOM 691 C CA . LYS A 1 81 ? -8.339 -5.426 -2.546 1.00 75.62 81 LYS A CA 1
ATOM 692 C C . LYS A 1 81 ? -9.162 -6.557 -3.178 1.00 75.62 81 LYS A C 1
ATOM 694 O O . LYS A 1 81 ? -9.828 -7.295 -2.459 1.00 75.62 81 LYS A O 1
ATOM 699 N N . LYS A 1 82 ? -9.152 -6.679 -4.508 1.00 80.44 82 LYS A N 1
ATOM 700 C CA . LYS A 1 82 ? -9.832 -7.775 -5.215 1.00 80.44 82 LYS A CA 1
ATOM 701 C C . LYS A 1 82 ? -9.003 -9.061 -5.230 1.00 80.44 82 LYS A C 1
ATOM 703 O O . LYS A 1 82 ? -9.554 -10.125 -5.496 1.00 80.44 82 LYS A O 1
ATOM 708 N N . GLY A 1 83 ? -7.695 -8.954 -5.001 1.00 78.88 83 GLY A N 1
ATOM 709 C CA . GLY A 1 83 ? -6.777 -10.083 -5.002 1.00 78.88 83 GLY A CA 1
ATOM 710 C C . GLY A 1 83 ? -7.064 -11.075 -3.876 1.00 78.88 83 GLY A C 1
ATOM 711 O O . GLY A 1 83 ? -7.439 -10.703 -2.765 1.00 78.88 83 GLY A O 1
ATOM 712 N N . GLU A 1 84 ? -6.861 -12.361 -4.157 1.00 80.81 84 GLU A N 1
ATOM 713 C CA . GLU A 1 84 ? -6.957 -13.421 -3.152 1.00 80.81 84 GLU A CA 1
ATOM 714 C C . GLU A 1 84 ? -5.840 -13.264 -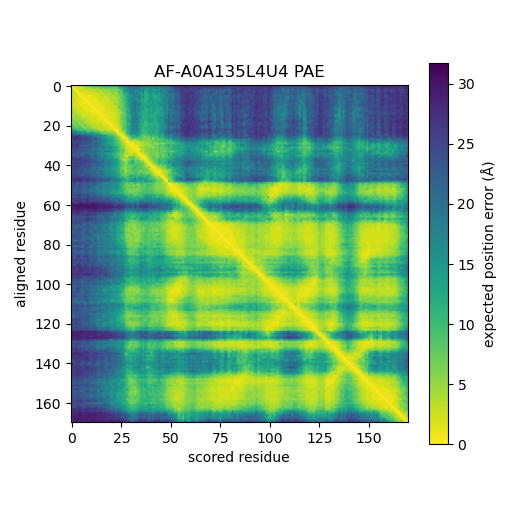2.109 1.00 80.81 84 GLU A C 1
ATOM 716 O O . GLU A 1 84 ? -4.660 -13.190 -2.456 1.00 80.81 84 GLU A O 1
ATOM 721 N N . VAL A 1 85 ? -6.189 -13.255 -0.821 1.00 78.25 85 VAL A N 1
ATOM 722 C CA . VAL A 1 85 ? -5.197 -13.263 0.262 1.00 78.25 85 VAL A CA 1
ATOM 723 C C . VAL A 1 85 ? -4.628 -14.671 0.414 1.00 78.25 85 VAL A C 1
ATOM 725 O O . VAL A 1 85 ? -5.303 -15.571 0.911 1.00 78.25 85 VAL A O 1
ATOM 728 N N . LEU A 1 86 ? -3.362 -14.842 0.038 1.00 76.88 86 LEU A N 1
ATOM 729 C CA . LEU A 1 86 ? -2.653 -16.122 0.105 1.00 76.88 86 LEU A CA 1
ATOM 730 C C . LEU A 1 86 ? -2.165 -16.441 1.527 1.00 76.88 86 LEU A C 1
ATOM 732 O O . LEU A 1 86 ? -1.989 -17.603 1.878 1.00 76.88 86 LEU A O 1
ATOM 736 N N . GLY A 1 87 ? -1.982 -15.416 2.364 1.00 73.06 87 GLY A N 1
ATOM 737 C CA . GLY A 1 87 ? -1.637 -15.571 3.777 1.00 73.06 87 GLY A CA 1
ATOM 738 C C . GLY A 1 87 ? -0.688 -14.494 4.299 1.00 73.06 87 GLY A C 1
ATOM 739 O O . GLY A 1 87 ? -0.291 -13.587 3.567 1.00 73.06 87 GLY A O 1
ATOM 740 N N . ASN A 1 88 ? -0.328 -14.586 5.583 1.00 73.19 88 ASN A N 1
ATOM 741 C CA . ASN A 1 88 ? 0.679 -13.717 6.196 1.00 73.19 88 ASN A CA 1
ATOM 742 C C . ASN A 1 88 ? 2.090 -14.252 5.920 1.00 73.19 88 ASN A C 1
ATOM 744 O O . ASN A 1 88 ? 2.319 -15.461 5.923 1.00 73.19 88 ASN A O 1
ATOM 748 N N . SER A 1 89 ? 3.040 -13.340 5.721 1.00 69.81 89 SER A N 1
ATOM 749 C CA . SER A 1 89 ? 4.466 -13.629 5.574 1.00 69.81 89 SER A CA 1
ATOM 750 C C . SER A 1 89 ? 5.122 -14.428 6.701 1.00 69.81 89 SER A C 1
ATOM 752 O O . SER A 1 89 ? 6.050 -15.176 6.413 1.00 69.81 89 SER A O 1
ATOM 754 N N . LEU A 1 90 ? 4.653 -14.291 7.943 1.00 67.69 90 LEU A N 1
ATOM 755 C CA . LEU A 1 90 ? 5.143 -15.052 9.095 1.00 67.69 90 LEU A CA 1
ATOM 756 C C . LEU A 1 90 ? 4.733 -16.526 8.994 1.00 67.69 90 LEU A C 1
ATOM 758 O O . LEU A 1 90 ? 5.530 -17.409 9.290 1.00 67.69 90 LEU A O 1
ATOM 762 N N . ASP A 1 91 ? 3.522 -16.775 8.497 1.00 70.12 91 ASP A N 1
ATOM 763 C CA . ASP A 1 91 ? 2.926 -18.113 8.438 1.00 70.12 91 ASP A CA 1
ATOM 764 C C . ASP A 1 91 ? 3.201 -18.831 7.108 1.00 70.12 91 ASP A C 1
ATOM 766 O O . ASP A 1 91 ? 2.931 -20.022 6.976 1.00 70.12 91 ASP A O 1
ATOM 770 N N . ASN A 1 92 ? 3.709 -18.116 6.097 1.00 70.06 92 ASN A N 1
ATOM 771 C CA . ASN A 1 92 ? 3.911 -18.634 4.740 1.00 70.06 92 ASN A CA 1
ATOM 772 C C . ASN A 1 92 ? 5.355 -18.411 4.263 1.00 70.06 92 ASN A C 1
ATOM 774 O O . ASN A 1 92 ? 5.588 -17.657 3.309 1.00 70.06 92 ASN A O 1
ATOM 778 N N . PRO A 1 93 ? 6.346 -19.065 4.899 1.00 67.12 93 PRO A N 1
ATOM 779 C CA . PRO A 1 93 ? 7.746 -18.941 4.511 1.00 67.12 93 PRO A CA 1
ATOM 780 C C . PRO A 1 93 ? 8.020 -19.502 3.110 1.00 67.12 93 PRO A C 1
ATOM 782 O O . PRO A 1 93 ? 8.955 -19.063 2.451 1.00 67.12 93 PRO A O 1
ATOM 785 N N . SER A 1 94 ? 7.181 -20.415 2.609 1.00 62.41 94 SER A N 1
ATOM 786 C CA . SER A 1 94 ? 7.263 -20.949 1.242 1.00 62.41 94 SER A CA 1
ATOM 787 C C . SER A 1 94 ? 7.105 -19.880 0.153 1.00 62.41 94 SER A C 1
ATOM 789 O O . SER A 1 94 ? 7.546 -20.089 -0.972 1.00 62.41 94 SER A O 1
ATOM 791 N N . LEU A 1 95 ? 6.513 -18.727 0.484 1.00 68.62 95 LEU A N 1
ATOM 792 C CA . LEU A 1 95 ? 6.337 -17.589 -0.422 1.00 68.62 95 LEU A CA 1
ATOM 793 C C . LEU A 1 95 ? 7.473 -16.552 -0.315 1.00 68.62 95 LEU A C 1
ATOM 795 O O . LEU A 1 95 ? 7.433 -15.526 -1.003 1.00 68.62 95 LEU A O 1
ATOM 799 N N . LEU A 1 96 ? 8.497 -16.810 0.515 1.00 68.00 96 LEU A N 1
ATOM 800 C CA . LEU A 1 96 ? 9.717 -16.002 0.633 1.00 68.00 96 LEU A CA 1
ATOM 801 C C . LEU A 1 96 ? 10.638 -16.224 -0.577 1.00 68.00 96 LEU A C 1
ATOM 803 O O . LEU A 1 96 ? 11.728 -16.780 -0.472 1.00 68.00 96 LEU A O 1
ATOM 807 N N . ALA A 1 97 ? 10.205 -15.777 -1.750 1.00 72.56 97 ALA A N 1
ATOM 808 C CA . ALA A 1 97 ? 11.098 -15.610 -2.887 1.00 72.56 97 ALA A CA 1
ATOM 809 C C . ALA A 1 97 ? 11.906 -14.307 -2.738 1.00 72.56 97 ALA A C 1
ATOM 811 O O . ALA A 1 97 ? 11.561 -13.430 -1.945 1.00 72.56 97 ALA A O 1
ATOM 812 N N . LYS A 1 98 ? 12.978 -14.136 -3.518 1.00 76.06 98 LYS A N 1
ATOM 813 C CA . LYS A 1 98 ? 13.610 -12.816 -3.653 1.00 76.06 98 LYS A CA 1
ATOM 814 C C . LYS A 1 98 ? 12.653 -11.909 -4.448 1.00 76.06 98 LYS A C 1
ATOM 816 O O . LYS A 1 98 ? 12.228 -12.320 -5.531 1.00 76.06 98 LYS A O 1
ATOM 821 N N . PRO A 1 99 ? 12.285 -10.718 -3.942 1.00 79.44 99 PRO A N 1
ATOM 822 C CA . PRO A 1 99 ? 11.451 -9.796 -4.705 1.00 79.44 99 PRO A CA 1
ATOM 823 C C . PRO A 1 99 ? 12.172 -9.383 -5.992 1.00 79.44 99 PRO A C 1
ATOM 825 O O . PRO A 1 99 ? 13.395 -9.231 -6.006 1.00 79.44 99 PRO A O 1
ATOM 828 N N . LYS A 1 100 ? 11.411 -9.213 -7.073 1.00 78.06 100 LYS A N 1
ATOM 829 C CA . LYS A 1 100 ? 11.913 -8.658 -8.340 1.00 78.06 100 LYS A CA 1
ATOM 830 C C . LYS A 1 100 ? 11.991 -7.134 -8.269 1.00 78.06 100 LYS A C 1
ATOM 832 O O . LYS A 1 100 ? 12.900 -6.549 -8.829 1.00 78.06 100 LYS A O 1
ATOM 837 N N . GLY A 1 101 ? 11.138 -6.519 -7.460 1.00 81.50 101 GLY A N 1
ATOM 838 C CA . GLY A 1 101 ? 11.268 -5.123 -7.071 1.00 81.50 101 GLY A CA 1
ATOM 839 C C . GLY A 1 101 ? 10.152 -4.700 -6.134 1.00 81.50 101 GLY A C 1
ATOM 840 O O . GLY A 1 101 ? 9.443 -5.543 -5.563 1.00 81.50 101 GLY A O 1
ATOM 841 N N . TYR A 1 102 ? 10.026 -3.392 -5.937 1.00 84.94 102 TYR A N 1
ATOM 842 C CA . TYR A 1 102 ? 8.993 -2.820 -5.094 1.00 84.94 102 TYR A CA 1
ATOM 843 C C . TYR A 1 102 ? 8.499 -1.454 -5.576 1.00 84.94 102 TYR A C 1
ATOM 845 O O . TYR A 1 102 ? 9.216 -0.683 -6.206 1.00 84.94 102 TYR A O 1
ATOM 853 N N . ILE A 1 103 ? 7.248 -1.160 -5.236 1.00 84.94 103 ILE A N 1
ATOM 854 C CA . ILE A 1 103 ? 6.663 0.175 -5.306 1.00 84.94 103 ILE A CA 1
ATOM 855 C C . ILE A 1 103 ? 6.643 0.739 -3.896 1.00 84.94 103 ILE A C 1
ATOM 857 O O . ILE A 1 103 ? 6.055 0.122 -3.002 1.00 84.94 103 ILE A O 1
ATOM 861 N N . THR A 1 104 ? 7.266 1.898 -3.687 1.00 84.00 104 THR A N 1
ATOM 862 C CA . THR A 1 104 ? 7.145 2.633 -2.421 1.00 84.00 104 THR A CA 1
ATOM 863 C C . THR A 1 104 ? 6.174 3.782 -2.614 1.00 84.00 104 THR A C 1
ATOM 865 O O . THR A 1 104 ? 6.345 4.588 -3.520 1.00 84.00 104 THR A O 1
ATOM 868 N N . ILE A 1 105 ? 5.150 3.857 -1.770 1.00 82.62 105 ILE A N 1
ATOM 869 C CA . ILE A 1 105 ? 4.140 4.916 -1.805 1.00 82.62 105 ILE A CA 1
ATOM 870 C C . ILE A 1 105 ? 4.452 5.900 -0.685 1.00 82.62 105 ILE A C 1
ATOM 872 O O . ILE A 1 105 ? 4.615 5.496 0.468 1.00 82.62 105 ILE A O 1
ATOM 876 N N . TYR A 1 106 ? 4.516 7.182 -1.029 1.00 82.19 106 TYR A N 1
ATOM 877 C CA . TYR A 1 106 ? 4.869 8.278 -0.135 1.00 82.19 106 TYR A CA 1
ATOM 878 C C . TYR A 1 106 ? 3.684 9.218 0.088 1.00 82.19 106 TYR A C 1
ATOM 880 O O . TYR A 1 106 ? 2.834 9.390 -0.790 1.00 82.19 106 TYR A O 1
ATOM 888 N N . SER A 1 107 ? 3.670 9.877 1.243 1.00 79.69 107 SER A N 1
ATOM 889 C CA . SER A 1 107 ? 2.829 11.044 1.525 1.00 79.69 107 SER A CA 1
ATOM 890 C C . SER A 1 107 ? 3.671 12.297 1.760 1.00 79.69 107 SER A C 1
ATOM 892 O O . SER A 1 107 ? 4.851 12.199 2.090 1.00 79.69 107 SER A O 1
ATOM 894 N N . ASP A 1 108 ? 3.039 13.465 1.601 1.00 76.00 108 ASP A N 1
ATOM 895 C CA . ASP A 1 108 ? 3.634 14.801 1.777 1.00 76.00 108 ASP A CA 1
ATOM 896 C C . ASP A 1 108 ? 4.866 15.020 0.879 1.00 76.00 108 ASP A C 1
ATOM 898 O O . ASP A 1 108 ? 5.872 15.594 1.291 1.00 76.00 108 ASP A O 1
ATOM 902 N N . ILE A 1 109 ? 4.787 14.540 -0.369 1.00 81.19 109 ILE A N 1
ATOM 903 C CA . ILE A 1 109 ? 5.899 14.580 -1.336 1.00 81.19 109 ILE A CA 1
ATOM 904 C C . ILE A 1 109 ? 6.377 16.006 -1.662 1.00 81.19 109 ILE A C 1
ATOM 906 O O . ILE A 1 109 ? 7.548 16.197 -1.983 1.00 81.19 109 ILE A O 1
ATOM 910 N N . ASP A 1 110 ? 5.513 17.016 -1.514 1.00 80.12 110 ASP A N 1
ATOM 911 C CA . ASP A 1 110 ? 5.880 18.427 -1.712 1.00 80.12 110 ASP A CA 1
ATOM 912 C C . ASP A 1 110 ? 6.767 18.967 -0.574 1.00 80.12 110 ASP A C 1
ATOM 914 O O . ASP A 1 110 ? 7.406 20.013 -0.702 1.00 80.12 110 ASP A O 1
ATOM 918 N N . ASN A 1 111 ? 6.824 18.263 0.558 1.00 79.50 111 ASN A N 1
ATOM 919 C CA . ASN A 1 111 ? 7.593 18.630 1.737 1.00 79.50 111 ASN A CA 1
ATOM 920 C C . ASN A 1 111 ? 8.631 17.546 2.038 1.00 79.50 111 ASN A C 1
ATOM 922 O O . ASN A 1 111 ? 8.421 16.660 2.864 1.00 79.50 111 ASN A O 1
ATOM 926 N N . LYS A 1 112 ? 9.816 17.666 1.430 1.00 73.94 112 LYS A N 1
ATOM 927 C CA . LYS A 1 112 ? 10.918 16.697 1.592 1.00 73.94 112 LYS A CA 1
ATOM 928 C C . LYS A 1 112 ? 11.270 16.359 3.050 1.00 73.94 112 LYS A C 1
ATOM 930 O O . LYS A 1 112 ? 11.742 15.260 3.308 1.00 73.94 112 LYS A O 1
ATOM 935 N N . LYS A 1 113 ? 11.055 17.276 4.005 1.00 71.25 113 LYS A N 1
ATOM 936 C CA . LYS A 1 113 ? 11.306 17.036 5.441 1.00 71.25 113 LYS A CA 1
ATOM 937 C C . LYS A 1 113 ? 10.168 16.287 6.150 1.00 71.25 113 LYS A C 1
ATOM 939 O O . LYS A 1 113 ? 10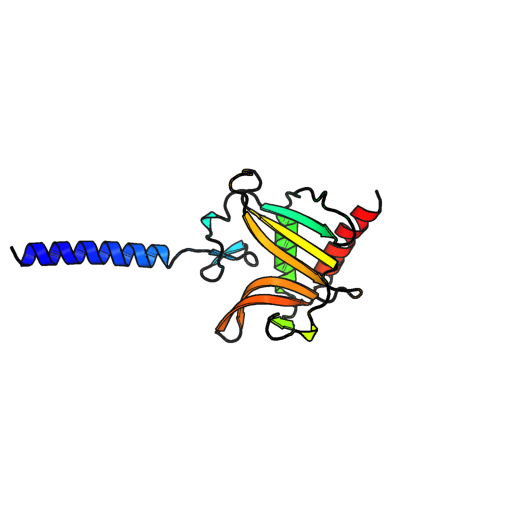.416 15.696 7.194 1.00 71.25 113 LYS A O 1
ATOM 944 N N . GLY A 1 114 ? 8.943 16.354 5.624 1.00 65.38 114 GLY A N 1
ATOM 945 C CA . GLY A 1 114 ? 7.754 15.660 6.142 1.00 65.38 114 GLY A CA 1
ATOM 946 C C . GLY A 1 114 ? 7.388 14.387 5.373 1.00 65.38 114 GLY A C 1
ATOM 947 O O . GLY A 1 114 ? 6.508 13.644 5.810 1.00 65.38 114 GLY A O 1
ATOM 948 N N . MET A 1 115 ? 8.070 14.126 4.255 1.00 75.50 115 MET A N 1
ATOM 949 C CA . MET A 1 115 ? 7.820 12.973 3.403 1.00 75.50 115 MET A CA 1
ATOM 950 C C . MET A 1 115 ? 7.936 11.666 4.191 1.00 75.50 115 MET A C 1
ATOM 952 O O . MET A 1 115 ? 8.942 11.406 4.850 1.00 75.50 115 MET A O 1
ATOM 956 N N . SER A 1 116 ? 6.899 10.837 4.105 1.00 74.62 116 SER A N 1
ATOM 957 C CA . SER A 1 116 ? 6.799 9.588 4.864 1.00 74.62 116 SER A CA 1
ATOM 958 C C . SER A 1 116 ? 6.435 8.424 3.952 1.00 74.62 116 SER A C 1
ATOM 960 O O . SER A 1 116 ? 5.633 8.578 3.032 1.00 74.62 116 SER A O 1
ATOM 962 N N . ILE A 1 117 ? 7.007 7.246 4.214 1.00 76.69 117 ILE A N 1
ATOM 963 C CA . ILE A 1 117 ? 6.631 6.011 3.517 1.00 76.69 117 ILE A CA 1
ATOM 964 C C . ILE A 1 117 ? 5.310 5.510 4.097 1.00 76.69 117 ILE A C 1
ATOM 966 O O . ILE A 1 117 ? 5.209 5.213 5.287 1.00 76.69 117 ILE A O 1
ATOM 970 N N . VAL A 1 118 ? 4.310 5.397 3.230 1.00 74.69 118 VAL A N 1
ATOM 971 C CA . VAL A 1 118 ? 2.951 4.972 3.569 1.00 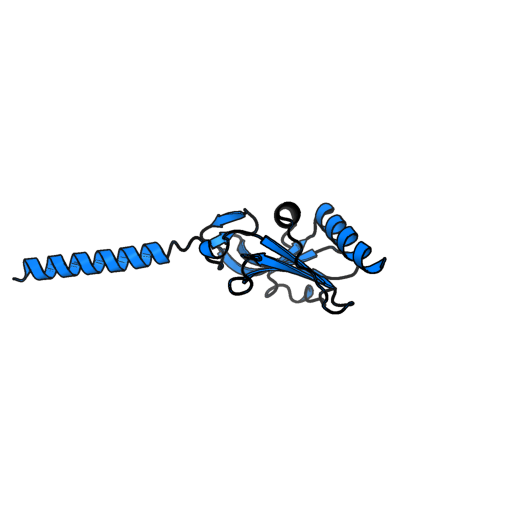74.69 118 VAL A CA 1
ATOM 972 C C . VAL A 1 118 ? 2.759 3.479 3.330 1.00 74.69 118 VAL A C 1
ATOM 974 O O . VAL A 1 118 ? 2.047 2.804 4.065 1.00 74.69 118 VAL A O 1
ATOM 977 N N . SER A 1 119 ? 3.374 2.943 2.282 1.00 77.06 119 SER A N 1
ATOM 978 C CA . SER A 1 119 ? 3.276 1.520 1.975 1.00 77.06 119 SER A CA 1
ATOM 979 C C . SER A 1 119 ? 4.405 1.082 1.066 1.00 77.06 119 SER A C 1
ATOM 981 O O . SER A 1 119 ? 4.975 1.889 0.325 1.00 77.06 119 SER A O 1
ATOM 983 N N . ARG A 1 120 ? 4.689 -0.218 1.099 1.00 81.31 120 ARG A N 1
ATOM 984 C CA . ARG A 1 120 ? 5.546 -0.876 0.125 1.00 81.31 120 ARG A CA 1
ATOM 985 C C . ARG A 1 120 ? 4.837 -2.099 -0.449 1.00 81.31 120 ARG A C 1
ATOM 987 O O . ARG A 1 120 ? 4.404 -2.980 0.296 1.00 81.31 120 ARG A O 1
ATOM 994 N N . ILE A 1 121 ? 4.757 -2.148 -1.775 1.00 84.50 121 ILE A N 1
ATOM 995 C CA . ILE A 1 121 ? 4.206 -3.264 -2.549 1.00 84.50 121 ILE A CA 1
ATOM 996 C C . ILE A 1 121 ? 5.385 -3.955 -3.231 1.00 84.50 121 ILE A C 1
ATOM 998 O O . ILE A 1 121 ? 5.947 -3.424 -4.182 1.00 84.50 121 ILE A O 1
ATOM 1002 N N . MET A 1 122 ? 5.796 -5.115 -2.727 1.00 85.75 122 MET A N 1
ATOM 1003 C CA . MET A 1 122 ? 6.879 -5.920 -3.306 1.00 85.75 122 MET A CA 1
ATOM 1004 C C . MET A 1 122 ? 6.285 -6.990 -4.221 1.00 85.75 122 MET A C 1
ATOM 1006 O O . MET A 1 122 ? 5.336 -7.651 -3.812 1.00 85.75 122 MET A O 1
ATOM 1010 N N . TRP A 1 123 ? 6.833 -7.219 -5.414 1.00 83.56 123 TRP A N 1
ATOM 1011 C CA . TRP A 1 123 ? 6.377 -8.315 -6.286 1.00 83.56 123 TRP A CA 1
ATOM 1012 C C . TRP A 1 123 ? 7.448 -9.399 -6.450 1.00 83.56 123 TRP A C 1
ATOM 1014 O O . TRP A 1 123 ? 8.648 -9.131 -6.345 1.00 83.56 123 TRP A O 1
ATOM 1024 N N . TYR A 1 124 ? 7.009 -10.638 -6.691 1.00 77.81 124 TYR A N 1
ATOM 1025 C CA . TYR A 1 124 ? 7.858 -11.832 -6.653 1.00 77.81 124 TYR A CA 1
ATOM 1026 C C . TYR A 1 124 ? 7.663 -12.709 -7.902 1.00 77.81 124 TYR A C 1
ATOM 1028 O O . TYR A 1 124 ? 6.561 -13.182 -8.155 1.00 77.81 124 TYR A O 1
ATOM 1036 N N . GLY A 1 125 ? 8.763 -12.974 -8.624 1.00 62.16 125 GLY A N 1
ATOM 1037 C CA . GLY A 1 125 ? 8.947 -14.144 -9.505 1.00 62.16 125 GLY A CA 1
ATOM 1038 C C . GLY A 1 125 ? 8.209 -14.198 -10.856 1.00 62.16 125 GLY A C 1
ATOM 1039 O O . GLY A 1 125 ? 7.236 -13.495 -11.092 1.00 62.16 125 GLY A O 1
ATOM 1040 N N . GLU A 1 126 ? 8.704 -15.072 -11.742 1.00 52.91 126 GLU A N 1
ATOM 1041 C CA . GLU A 1 126 ? 8.560 -15.059 -13.218 1.00 52.91 126 GLU A CA 1
ATOM 1042 C C . GLU A 1 126 ? 7.133 -15.218 -13.782 1.00 52.91 126 GLU A C 1
ATOM 1044 O O . GLU A 1 126 ? 6.916 -14.908 -14.948 1.00 52.91 126 GLU A O 1
ATOM 1049 N N . ASN A 1 127 ? 6.155 -15.612 -12.954 1.00 54.88 127 ASN A N 1
ATOM 1050 C CA . ASN A 1 127 ? 4.741 -15.764 -13.334 1.00 54.88 127 ASN A CA 1
ATOM 1051 C C . ASN A 1 127 ? 3.791 -14.712 -12.715 1.00 54.88 127 ASN A C 1
ATOM 1053 O O . ASN A 1 127 ? 2.578 -14.794 -12.899 1.00 54.88 127 ASN A O 1
ATOM 1057 N N . TYR A 1 128 ? 4.311 -13.689 -12.023 1.00 61.47 128 TYR A N 1
ATOM 1058 C CA . TYR A 1 128 ? 3.549 -12.514 -11.555 1.00 61.47 128 TYR A CA 1
ATOM 1059 C C . TYR A 1 128 ? 2.332 -12.803 -10.664 1.00 61.47 128 TYR A C 1
ATOM 1061 O O . TYR A 1 128 ? 1.421 -11.985 -10.589 1.00 61.47 128 TYR A O 1
ATOM 1069 N N . ASP A 1 129 ? 2.247 -13.942 -9.984 1.00 77.62 129 ASP A N 1
ATOM 1070 C CA . ASP A 1 129 ? 0.965 -14.298 -9.376 1.00 77.62 129 ASP A CA 1
ATOM 1071 C C . ASP A 1 129 ? 0.653 -13.550 -8.087 1.00 77.62 129 ASP A C 1
ATOM 1073 O O . ASP A 1 129 ? -0.517 -13.493 -7.732 1.00 77.62 129 ASP A O 1
ATOM 1077 N N . TYR A 1 130 ? 1.623 -12.949 -7.390 1.00 82.44 130 TYR A N 1
ATOM 1078 C CA . TYR A 1 130 ? 1.344 -12.274 -6.122 1.00 82.44 130 TYR A CA 1
ATOM 1079 C C . TYR A 1 130 ? 2.296 -11.125 -5.773 1.00 82.44 130 TYR A C 1
ATOM 1081 O O . TYR A 1 130 ? 3.447 -11.059 -6.209 1.00 82.44 130 TYR A O 1
ATOM 1089 N N . VAL A 1 131 ? 1.803 -10.232 -4.917 1.00 85.81 131 VAL A N 1
ATOM 1090 C CA . VAL A 1 131 ? 2.578 -9.188 -4.244 1.00 85.81 131 VAL A CA 1
ATOM 1091 C C . VAL A 1 131 ? 2.609 -9.422 -2.739 1.00 85.81 131 VAL A C 1
ATOM 1093 O O . VAL A 1 131 ? 1.730 -10.074 -2.182 1.00 85.81 131 VAL A O 1
ATOM 1096 N N . LYS A 1 132 ? 3.601 -8.842 -2.068 1.00 83.81 132 LYS A N 1
ATOM 1097 C CA . LYS A 1 132 ? 3.665 -8.683 -0.619 1.00 83.81 132 LYS A CA 1
ATOM 1098 C C . LYS A 1 132 ? 3.418 -7.221 -0.278 1.00 83.81 132 LYS A C 1
ATOM 1100 O O . LYS A 1 132 ? 4.185 -6.356 -0.703 1.00 83.81 132 LYS A O 1
ATOM 1105 N N . VAL A 1 133 ? 2.378 -6.952 0.502 1.00 77.25 133 VAL A N 1
ATOM 1106 C CA . VAL A 1 133 ? 1.979 -5.590 0.887 1.00 77.25 133 VAL A CA 1
ATOM 1107 C C . VAL A 1 133 ? 2.050 -5.453 2.399 1.00 77.25 133 VAL A C 1
ATOM 1109 O O . VAL A 1 133 ? 1.529 -6.301 3.123 1.00 77.25 133 VAL A O 1
ATOM 1112 N N . SER A 1 134 ? 2.711 -4.398 2.874 1.00 72.38 134 SER A N 1
ATOM 1113 C CA . SER A 1 134 ? 2.712 -4.023 4.292 1.00 72.38 134 SER A CA 1
ATOM 1114 C C . SER A 1 134 ? 1.372 -3.403 4.690 1.00 72.38 134 SER A C 1
ATOM 1116 O O . SER A 1 134 ? 0.916 -2.469 4.024 1.00 72.38 134 SER A O 1
ATOM 1118 N N . GLY A 1 135 ? 0.773 -3.864 5.787 1.00 59.50 135 GLY A N 1
ATOM 1119 C CA . GLY A 1 135 ? -0.461 -3.289 6.322 1.00 59.50 135 GLY A CA 1
ATOM 1120 C C . GLY A 1 135 ? -0.941 -3.962 7.608 1.00 59.50 135 GLY A C 1
ATOM 1121 O O . GLY A 1 135 ? -0.326 -4.905 8.102 1.00 59.50 135 GLY A O 1
ATOM 1122 N N . GLU A 1 136 ? -2.057 -3.471 8.141 1.00 51.72 136 GLU A N 1
ATOM 1123 C CA . GLU A 1 136 ? -2.845 -4.176 9.154 1.00 51.72 136 GLU A CA 1
ATOM 1124 C C . GLU A 1 136 ? -4.111 -4.721 8.501 1.00 51.72 136 GLU A C 1
ATOM 1126 O O . GLU A 1 136 ? -4.770 -4.018 7.730 1.00 51.72 136 GLU A O 1
ATOM 1131 N N . PHE A 1 137 ? -4.432 -5.980 8.783 1.00 53.94 137 PHE A N 1
ATOM 1132 C CA . PHE A 1 137 ? -5.522 -6.700 8.136 1.00 53.94 137 PHE A CA 1
ATOM 1133 C C . PHE A 1 137 ? -6.378 -7.405 9.179 1.00 53.94 137 PHE A C 1
ATOM 1135 O O . PHE A 1 137 ? -5.853 -7.959 10.142 1.00 53.94 137 PHE A O 1
ATOM 1142 N N . GLU A 1 138 ? -7.691 -7.424 8.970 1.00 46.88 138 GLU A N 1
ATOM 1143 C CA . GLU A 1 138 ? -8.610 -8.190 9.805 1.00 46.88 138 GLU A CA 1
ATOM 1144 C C . GLU A 1 138 ? -8.914 -9.532 9.136 1.00 46.88 138 GLU A C 1
ATOM 1146 O O . GLU A 1 138 ? -9.454 -9.587 8.027 1.00 46.88 138 GLU A O 1
ATOM 1151 N N . ARG A 1 139 ? -8.558 -10.637 9.798 1.00 50.00 139 ARG A N 1
ATOM 1152 C CA . ARG A 1 139 ? -8.861 -11.994 9.331 1.00 50.00 139 ARG A CA 1
ATOM 1153 C C . ARG A 1 139 ? -9.618 -12.723 10.428 1.00 50.00 139 ARG A C 1
ATOM 1155 O O . ARG A 1 139 ? -9.083 -12.941 11.504 1.00 50.00 139 ARG A O 1
ATOM 1162 N N . LYS A 1 140 ? -10.860 -13.129 10.142 1.00 57.69 140 LYS A N 1
ATOM 1163 C CA . LYS A 1 140 ? -11.731 -13.844 11.099 1.00 57.69 140 LYS A CA 1
ATOM 1164 C C . LYS A 1 140 ? -11.922 -13.100 12.441 1.00 57.69 140 LYS A C 1
ATOM 1166 O O . LYS A 1 140 ? -12.080 -13.745 13.469 1.00 57.69 140 LYS A O 1
ATOM 1171 N N . GLY A 1 141 ? -11.918 -11.765 12.426 1.00 54.00 141 GLY A N 1
ATOM 1172 C CA . GLY A 1 141 ? -12.072 -10.933 13.627 1.00 54.00 141 GLY A CA 1
ATOM 1173 C C . GLY A 1 141 ? -10.775 -10.654 14.397 1.00 54.00 141 GLY A C 1
ATOM 1174 O O . GLY A 1 141 ? -10.813 -9.950 15.403 1.00 54.00 141 GLY A O 1
ATOM 1175 N N . GLU A 1 142 ? -9.628 -11.164 13.937 1.00 45.12 142 GLU A N 1
ATOM 1176 C CA . GLU A 1 142 ? -8.317 -10.883 14.529 1.00 45.12 142 GLU A CA 1
ATOM 1177 C C . GLU A 1 142 ? -7.540 -9.866 13.687 1.00 45.12 142 GLU A C 1
ATOM 1179 O O . GLU A 1 142 ? -7.487 -9.965 12.456 1.00 45.12 142 GLU A O 1
ATOM 1184 N N . LYS A 1 143 ? -6.923 -8.889 14.364 1.00 53.34 143 LYS A N 1
ATOM 1185 C CA . LYS A 1 143 ? -6.050 -7.887 13.745 1.00 53.34 143 LYS A CA 1
ATOM 1186 C C . LYS A 1 143 ? -4.648 -8.449 13.573 1.00 53.34 143 LYS A C 1
ATOM 1188 O O . LYS A 1 143 ? -4.020 -8.873 14.541 1.00 53.34 143 LYS A O 1
ATOM 1193 N N . ILE A 1 144 ? -4.150 -8.403 12.346 1.00 53.38 144 ILE A N 1
ATOM 1194 C CA . ILE A 1 144 ? -2.824 -8.886 11.990 1.00 53.38 144 ILE A CA 1
ATOM 1195 C C . ILE A 1 144 ? -2.047 -7.739 11.346 1.00 53.38 144 ILE A C 1
ATOM 1197 O O . ILE A 1 144 ? -2.278 -7.395 10.185 1.00 53.38 144 ILE A O 1
ATOM 1201 N N . SER A 1 145 ? -1.104 -7.166 12.092 1.00 55.81 145 SER A N 1
ATOM 1202 C CA . SER A 1 145 ? -0.109 -6.229 11.568 1.00 55.81 145 SER A CA 1
ATOM 1203 C C . SER A 1 145 ? 1.032 -7.021 10.943 1.00 55.81 145 SER A C 1
ATOM 1205 O O . SER A 1 145 ? 1.645 -7.872 11.591 1.00 55.81 145 SER A O 1
ATOM 1207 N N . GLY A 1 146 ? 1.328 -6.777 9.671 1.00 65.50 146 GLY A N 1
ATOM 1208 C CA . GLY A 1 146 ? 2.412 -7.487 9.010 1.00 65.50 146 GLY A CA 1
ATOM 1209 C C . GLY A 1 146 ? 2.399 -7.327 7.505 1.00 65.50 146 GLY A C 1
ATOM 1210 O O . GLY A 1 146 ? 1.962 -6.320 6.952 1.00 65.50 146 GLY A O 1
ATOM 1211 N N . TYR A 1 147 ? 2.915 -8.341 6.829 1.00 74.06 147 TYR A N 1
ATOM 1212 C CA . TYR A 1 147 ? 2.892 -8.384 5.382 1.00 74.06 147 TYR A CA 1
ATOM 1213 C C . TYR A 1 147 ? 1.964 -9.493 4.921 1.00 74.06 147 TYR A C 1
ATOM 1215 O O . TYR A 1 147 ? 2.136 -10.647 5.323 1.00 74.06 147 TYR A O 1
ATOM 1223 N N . LEU A 1 148 ? 1.022 -9.150 4.049 1.00 76.75 148 LEU A N 1
ATOM 1224 C CA . LEU A 1 148 ? 0.206 -10.141 3.366 1.00 76.75 148 LEU A CA 1
ATOM 1225 C C . LEU A 1 148 ? 0.726 -10.405 1.972 1.00 76.75 148 LEU A C 1
ATOM 1227 O O . LEU A 1 148 ? 1.110 -9.481 1.255 1.00 76.75 148 LEU A O 1
ATOM 1231 N N . TYR A 1 149 ? 0.652 -11.673 1.592 1.00 81.50 149 TYR A N 1
ATOM 1232 C CA . TYR A 1 149 ? 0.725 -12.082 0.206 1.00 81.50 149 TYR A CA 1
ATOM 1233 C C . TYR A 1 149 ? -0.666 -11.998 -0.416 1.00 81.50 149 TYR A C 1
ATOM 1235 O O . TYR A 1 149 ? -1.620 -12.591 0.091 1.00 81.50 149 TYR A O 1
ATOM 1243 N N . ILE A 1 150 ? -0.775 -11.246 -1.505 1.00 82.75 150 ILE A N 1
ATOM 1244 C CA . ILE A 1 150 ? -2.022 -11.000 -2.228 1.00 82.75 150 ILE A CA 1
ATOM 1245 C C . ILE A 1 150 ? -1.811 -11.406 -3.679 1.00 82.75 150 ILE A C 1
ATOM 1247 O O . ILE A 1 150 ? -0.871 -10.926 -4.317 1.00 82.75 150 ILE A O 1
ATOM 1251 N N . ARG A 1 151 ? -2.682 -12.268 -4.209 1.00 85.75 151 ARG A N 1
ATOM 1252 C CA . ARG A 1 151 ? -2.659 -12.660 -5.618 1.00 85.75 151 ARG A CA 1
ATOM 1253 C C . ARG A 1 151 ? -2.938 -11.442 -6.502 1.00 85.75 151 ARG A C 1
ATOM 1255 O O . ARG A 1 151 ? -3.910 -10.726 -6.270 1.00 85.75 151 ARG A O 1
ATOM 1262 N N . MET A 1 152 ? -2.105 -11.202 -7.510 1.00 86.62 152 MET A N 1
ATOM 1263 C CA . MET A 1 152 ? -2.297 -10.092 -8.442 1.00 86.62 152 MET A CA 1
ATOM 1264 C C . MET A 1 152 ? -3.513 -10.338 -9.333 1.00 86.62 152 MET A C 1
ATOM 1266 O O . MET A 1 152 ? -3.681 -11.427 -9.887 1.00 86.62 152 MET A O 1
ATOM 1270 N N . THR A 1 153 ? -4.324 -9.300 -9.523 1.00 87.44 153 THR A N 1
ATOM 1271 C CA . THR A 1 153 ? -5.340 -9.286 -10.578 1.00 87.44 153 THR A CA 1
ATOM 1272 C C . THR A 1 153 ? -4.683 -9.074 -11.949 1.00 87.44 153 THR A C 1
ATOM 1274 O O . THR A 1 153 ? -3.547 -8.586 -12.011 1.00 87.44 153 THR A O 1
ATOM 1277 N N . PRO A 1 154 ? -5.363 -9.413 -13.061 1.00 87.88 154 PRO A N 1
ATOM 1278 C CA . PRO A 1 154 ? -4.873 -9.112 -14.407 1.00 87.88 154 PRO A CA 1
ATOM 1279 C C . PRO A 1 154 ? -4.494 -7.637 -14.601 1.00 87.88 154 PRO A C 1
ATOM 1281 O O . PRO A 1 154 ? -3.453 -7.347 -15.180 1.00 87.88 154 PRO A O 1
ATOM 1284 N N . GLU A 1 155 ? -5.275 -6.712 -14.043 1.00 87.56 155 GLU A N 1
ATOM 1285 C CA . GLU A 1 155 ? -5.053 -5.266 -14.141 1.00 87.56 155 GLU A CA 1
ATOM 1286 C C . GLU A 1 155 ? -3.767 -4.831 -13.425 1.00 87.56 155 GLU A C 1
ATOM 1288 O O . GLU A 1 155 ? -3.028 -3.980 -13.915 1.00 87.56 155 GLU A O 1
ATOM 1293 N N . ILE A 1 156 ? -3.465 -5.438 -12.272 1.00 84.62 156 ILE A N 1
ATOM 1294 C CA . ILE A 1 156 ? -2.204 -5.200 -11.560 1.00 84.62 156 ILE A CA 1
ATOM 1295 C C . ILE A 1 156 ? -1.028 -5.780 -12.338 1.00 84.62 156 ILE A C 1
ATOM 1297 O O . ILE A 1 156 ? -0.003 -5.112 -12.471 1.00 84.62 156 ILE A O 1
ATOM 1301 N N . LYS A 1 157 ? -1.173 -6.995 -12.882 1.00 85.00 157 LYS A N 1
ATOM 1302 C CA . LYS A 1 157 ? -0.141 -7.614 -13.728 1.00 85.00 157 LYS A CA 1
ATOM 1303 C C . LYS A 1 157 ? 0.178 -6.735 -14.938 1.00 85.00 157 LYS A C 1
ATOM 1305 O O . LYS A 1 157 ? 1.349 -6.508 -15.229 1.00 85.00 157 LYS A O 1
ATOM 1310 N N . GLU A 1 158 ? -0.848 -6.208 -15.602 1.00 85.38 158 GLU A N 1
ATOM 1311 C CA . GLU A 1 158 ? -0.703 -5.291 -16.732 1.00 85.38 158 GLU A CA 1
ATOM 1312 C C . GLU A 1 158 ? -0.035 -3.976 -16.312 1.00 85.38 158 GLU A C 1
ATOM 1314 O O . GLU A 1 158 ? 0.922 -3.549 -16.956 1.00 85.38 158 GLU A O 1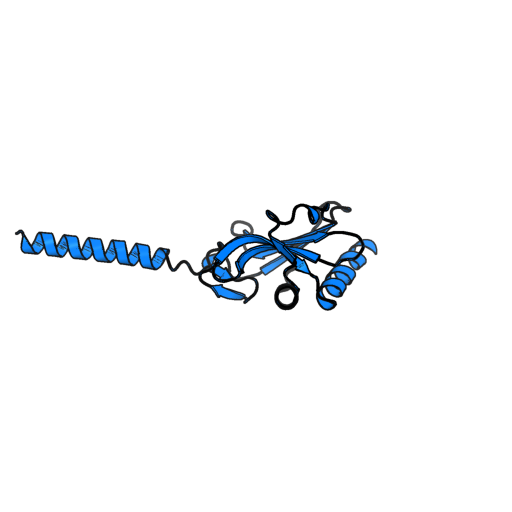
ATOM 1319 N N . PHE A 1 159 ? -0.461 -3.377 -15.193 1.00 83.94 159 PHE A N 1
ATOM 1320 C CA . PHE A 1 159 ? 0.167 -2.171 -14.646 1.00 83.94 159 PHE A CA 1
ATOM 1321 C C . PHE A 1 159 ? 1.670 -2.371 -14.405 1.00 83.94 159 PHE A C 1
ATOM 1323 O O . PHE A 1 159 ? 2.482 -1.574 -14.880 1.00 83.94 159 PHE A O 1
ATOM 1330 N N . PHE A 1 160 ? 2.051 -3.456 -13.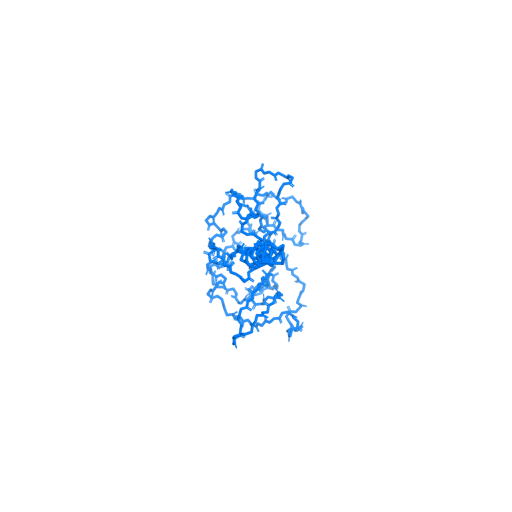721 1.00 78.75 160 PHE A N 1
ATOM 1331 C CA . PHE A 1 160 ? 3.455 -3.803 -13.500 1.00 78.75 160 PHE A CA 1
ATOM 1332 C C . PHE A 1 160 ? 4.180 -4.053 -14.830 1.00 78.75 160 PHE A C 1
ATOM 1334 O O . PHE A 1 160 ? 5.253 -3.498 -15.056 1.00 78.75 160 PHE A O 1
ATOM 1341 N N . SER A 1 161 ? 3.593 -4.817 -15.754 1.00 78.88 161 SER A N 1
ATOM 1342 C CA . SER A 1 161 ? 4.223 -5.088 -17.049 1.00 78.88 161 SER A CA 1
ATOM 1343 C C . SER A 1 161 ? 4.482 -3.814 -17.854 1.00 78.88 161 SER A C 1
ATOM 1345 O O . SER A 1 161 ? 5.554 -3.689 -18.439 1.00 78.88 161 SER A O 1
ATOM 1347 N N . LEU A 1 162 ? 3.536 -2.874 -17.896 1.00 79.44 162 LEU A N 1
ATOM 1348 C CA . LEU A 1 162 ? 3.683 -1.628 -1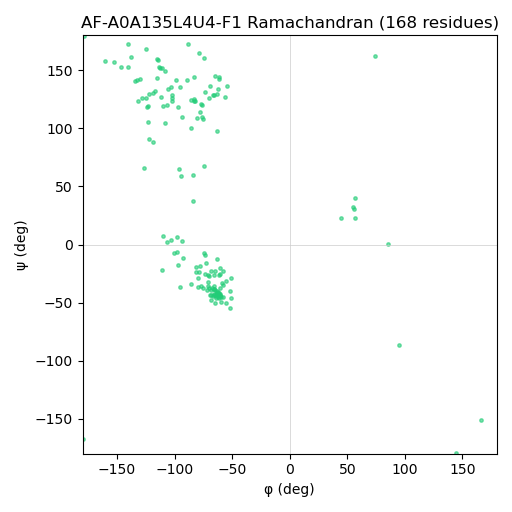8.649 1.00 79.44 162 LEU A CA 1
ATOM 1349 C C . LEU A 1 162 ? 4.746 -0.723 -18.028 1.00 79.44 162 LEU A C 1
ATOM 1351 O O . LEU A 1 162 ? 5.623 -0.239 -18.741 1.00 79.44 162 LEU A O 1
ATOM 1355 N N . LYS A 1 163 ? 4.698 -0.526 -16.706 1.00 76.62 163 LYS A N 1
ATOM 1356 C CA . LYS A 1 163 ? 5.614 0.383 -16.004 1.00 76.62 163 LYS A CA 1
ATOM 1357 C C . LYS A 1 163 ? 7.049 -0.124 -15.985 1.00 76.62 163 LYS A C 1
ATOM 1359 O O . LYS A 1 163 ? 7.965 0.668 -16.168 1.00 76.62 163 LYS A O 1
ATOM 1364 N N . PHE A 1 164 ? 7.251 -1.429 -15.817 1.00 71.25 164 PHE A N 1
ATOM 1365 C CA . PHE A 1 164 ? 8.599 -1.989 -15.793 1.00 71.25 164 PHE A CA 1
ATOM 1366 C C . PHE A 1 164 ? 9.177 -2.175 -17.199 1.00 71.25 164 PHE A C 1
ATOM 1368 O O . PHE A 1 164 ? 10.343 -1.859 -17.389 1.00 71.25 164 PHE A O 1
ATOM 1375 N N . ASN A 1 165 ? 8.389 -2.557 -18.215 1.00 64.00 165 ASN A N 1
ATOM 1376 C CA . ASN A 1 165 ? 8.909 -2.684 -19.588 1.00 64.00 165 ASN A CA 1
ATOM 1377 C C . ASN A 1 165 ? 9.238 -1.339 -20.257 1.00 64.00 165 ASN A C 1
ATOM 1379 O O . ASN A 1 165 ? 10.067 -1.312 -21.165 1.00 64.00 165 ASN A O 1
ATOM 1383 N N . GLN A 1 166 ? 8.593 -0.238 -19.856 1.00 57.12 166 GLN A N 1
ATOM 1384 C CA . GLN A 1 166 ? 8.933 1.101 -20.355 1.00 57.12 166 GLN A CA 1
ATOM 1385 C C . GLN A 1 166 ? 10.339 1.534 -19.915 1.00 57.12 166 GLN A C 1
ATOM 1387 O O . GLN A 1 166 ? 11.069 2.087 -20.728 1.00 57.12 166 GLN A O 1
ATOM 1392 N N . ASN A 1 167 ? 10.760 1.166 -18.702 1.00 49.94 167 ASN A N 1
ATOM 1393 C CA . ASN A 1 167 ? 12.085 1.497 -18.163 1.00 49.94 167 ASN A CA 1
ATOM 1394 C C . ASN A 1 167 ? 13.246 0.681 -18.774 1.00 49.94 167 ASN A C 1
ATOM 1396 O O . ASN A 1 167 ? 14.399 0.974 -18.486 1.00 49.94 167 ASN A O 1
ATOM 1400 N N . TYR A 1 168 ? 12.970 -0.337 -19.602 1.00 47.53 168 TYR A N 1
ATOM 1401 C CA . TYR A 1 168 ? 13.989 -1.136 -20.312 1.00 47.53 168 TYR A CA 1
ATOM 1402 C C . TYR A 1 168 ? 14.125 -0.772 -21.803 1.00 47.53 168 TYR A C 1
ATOM 1404 O O . TYR A 1 168 ? 14.829 -1.464 -22.541 1.00 47.53 168 TYR A O 1
ATOM 1412 N N . LYS A 1 169 ? 13.401 0.252 -22.278 1.00 45.19 169 LYS A N 1
ATOM 1413 C CA . LYS A 1 169 ? 13.415 0.696 -23.685 1.00 45.19 169 LYS A CA 1
ATOM 1414 C C . LYS A 1 169 ? 14.155 2.018 -23.926 1.00 45.19 169 LYS A C 1
ATOM 1416 O O . LYS A 1 169 ? 14.184 2.459 -25.074 1.00 45.19 169 LYS A O 1
ATOM 1421 N N . GLU A 1 170 ? 14.740 2.608 -22.891 1.00 40.03 170 GLU A N 1
ATOM 1422 C CA . GLU A 1 170 ? 15.674 3.743 -22.977 1.00 40.03 170 GLU A CA 1
ATOM 1423 C C . GLU A 1 170 ? 17.113 3.260 -22.761 1.00 40.03 170 GLU A C 1
ATOM 1425 O O . GLU A 1 170 ? 18.012 3.805 -23.440 1.00 40.03 170 GLU A O 1
#

Nearest PDB structures (foldseek):
  5bp4-assembly9_R  TM=2.569E-01  e=1.924E-01  Mycolicibacterium smegmatis MC2 155
  5bp4-assembly6_L  TM=2.574E-01  e=2.281E-01  Mycolicibacterium smegmatis MC2 155
  5bp4-assembly4_G  TM=2.556E-01  e=2.155E-01  Mycolicibacterium smegmatis MC2 155
  5bp4-assembly3_F  TM=2.571E-01  e=2.036E-01  Mycolicibacterium smegmatis MC2 155
  5bp4-assembly7_M  TM=2.570E-01  e=2.554E-01  Mycolicibacterium smegmatis MC2 155

Foldseek 3Di:
DVVVVVVVVVVVVCVVVVVVVVVQLQFAQDLLVRDTDSFWPHRCVLQDDFKWKFWDFPVDDDPTDTHGDPVVSNVLSPQLVVFDWPDFCVVCVVPPADFRTKMWMWGPVVDPVSIDTPKIWTFDDDPRQWIWIATWDADPNDIDGHIIITTGDPVRVVVCCVVVVVVVPD